Protein AF-A0A653D9E4-F1 (afdb_monomer_lite)

Structure (mmCIF, N/CA/C/O backbone):
data_AF-A0A653D9E4-F1
#
_entry.id   AF-A0A653D9E4-F1
#
loop_
_atom_site.group_PDB
_atom_site.id
_atom_site.type_symbol
_atom_site.label_atom_id
_atom_site.label_alt_id
_atom_site.label_comp_id
_atom_site.label_asym_id
_atom_site.label_entity_id
_atom_site.label_seq_id
_atom_site.pdbx_PDB_ins_code
_atom_site.Cartn_x
_atom_site.Cartn_y
_atom_site.Cartn_z
_atom_site.occupancy
_atom_site.B_iso_or_equiv
_atom_site.auth_seq_id
_atom_site.auth_comp_id
_atom_site.auth_asym_id
_atom_site.auth_atom_id
_atom_site.pdbx_PDB_model_num
ATOM 1 N N . MET A 1 1 ? -27.318 -30.607 -12.970 1.00 50.09 1 MET A N 1
ATOM 2 C CA . MET A 1 1 ? -28.477 -30.488 -13.877 1.00 50.09 1 MET A CA 1
ATOM 3 C C . MET A 1 1 ? -28.219 -31.399 -15.061 1.00 50.09 1 MET A C 1
ATOM 5 O O . MET A 1 1 ? -27.178 -31.244 -15.683 1.00 50.09 1 MET A O 1
ATOM 9 N N . THR A 1 2 ? -29.080 -32.381 -15.314 1.00 56.12 2 THR A N 1
ATOM 10 C CA . THR A 1 2 ? -29.023 -33.227 -16.516 1.00 56.12 2 THR A CA 1
ATOM 11 C C . THR A 1 2 ? -29.958 -32.645 -17.580 1.00 56.12 2 THR A C 1
ATOM 13 O O . THR A 1 2 ? -31.036 -32.166 -17.222 1.00 56.12 2 THR A O 1
ATOM 16 N N . PRO A 1 3 ? -29.563 -32.617 -18.864 1.00 64.81 3 PRO A N 1
ATOM 17 C CA . PRO A 1 3 ? -30.420 -32.090 -19.918 1.00 64.81 3 PRO A CA 1
ATOM 18 C C . PRO A 1 3 ? -31.652 -32.980 -20.123 1.00 64.81 3 PRO A C 1
ATOM 20 O O . PRO A 1 3 ? -31.581 -34.195 -19.966 1.00 64.81 3 PRO A O 1
ATOM 23 N N . ALA A 1 4 ? -32.780 -32.364 -20.486 1.00 72.50 4 ALA A N 1
ATOM 24 C CA . ALA A 1 4 ? -34.045 -33.063 -20.742 1.00 72.50 4 ALA A CA 1
ATOM 25 C C . ALA A 1 4 ? -34.045 -33.875 -22.054 1.00 72.50 4 ALA A C 1
ATOM 27 O O . ALA A 1 4 ? -34.956 -34.662 -22.285 1.00 72.50 4 ALA A O 1
ATOM 28 N N . VAL A 1 5 ? -33.033 -33.679 -22.903 1.00 74.25 5 VAL A N 1
ATOM 29 C CA . VAL A 1 5 ? -32.850 -34.363 -24.188 1.00 74.25 5 VAL A CA 1
ATOM 30 C C . VAL A 1 5 ? -31.465 -35.001 -24.189 1.00 74.25 5 VAL A C 1
ATOM 32 O O . VAL A 1 5 ? -30.488 -34.347 -23.805 1.00 74.25 5 VAL A O 1
ATOM 35 N N . SER A 1 6 ? -31.380 -36.270 -24.596 1.00 80.06 6 SER A N 1
ATOM 36 C CA . SER A 1 6 ? -30.096 -36.951 -24.754 1.00 80.06 6 SER A CA 1
ATOM 37 C C . SER A 1 6 ? -29.291 -36.281 -25.866 1.00 80.06 6 SER A C 1
ATOM 39 O O . SER A 1 6 ? -29.808 -36.006 -26.945 1.00 80.06 6 SER A O 1
ATOM 41 N N . MET A 1 7 ? -28.004 -36.033 -25.622 1.00 78.12 7 MET A N 1
ATOM 42 C CA . MET A 1 7 ? -27.109 -35.436 -26.625 1.00 78.12 7 MET A CA 1
ATOM 43 C C . MET A 1 7 ? -26.874 -36.352 -27.834 1.00 78.12 7 MET A C 1
ATOM 45 O O . MET A 1 7 ? -26.402 -35.880 -28.867 1.00 78.12 7 MET A O 1
ATOM 49 N N . ASP A 1 8 ? -27.185 -37.643 -27.702 1.00 83.25 8 ASP A N 1
ATOM 50 C CA . ASP A 1 8 ? -27.070 -38.628 -28.779 1.00 83.25 8 ASP A CA 1
ATOM 51 C C . ASP A 1 8 ? -28.277 -38.620 -29.729 1.00 83.25 8 ASP A C 1
ATOM 53 O O . ASP A 1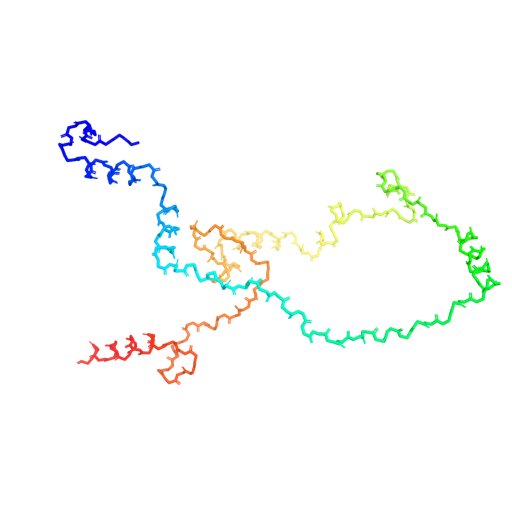 8 ? -28.141 -39.053 -30.870 1.00 83.25 8 ASP A O 1
ATOM 57 N N . ASP A 1 9 ? -29.413 -38.049 -29.312 1.00 86.44 9 ASP A N 1
ATOM 58 C CA . ASP A 1 9 ? -30.643 -37.993 -30.119 1.00 86.44 9 ASP A CA 1
ATOM 59 C C . ASP A 1 9 ? -30.658 -36.809 -31.104 1.00 86.44 9 ASP A C 1
ATOM 61 O O . ASP A 1 9 ? -31.627 -36.606 -31.836 1.00 86.44 9 ASP A O 1
ATOM 65 N N . ILE A 1 10 ? -29.600 -35.993 -31.122 1.00 85.38 10 ILE A N 1
ATOM 66 C CA . ILE A 1 10 ? -29.499 -34.795 -31.959 1.00 85.38 10 ILE A CA 1
ATOM 67 C C . ILE A 1 10 ? -28.869 -35.191 -33.304 1.00 85.38 10 ILE A C 1
ATOM 69 O O . ILE A 1 10 ? -27.668 -35.474 -33.339 1.00 85.38 10 ILE A O 1
ATOM 73 N N . PRO A 1 11 ? -29.633 -35.199 -34.416 1.00 88.69 11 PRO A N 1
ATOM 74 C CA . PRO A 1 11 ? -29.137 -35.669 -35.711 1.00 88.69 11 PRO A CA 1
ATOM 75 C C . PRO A 1 11 ? -28.130 -34.702 -36.345 1.00 88.69 11 PRO A C 1
ATOM 77 O O . PRO A 1 11 ? -27.291 -35.124 -37.137 1.00 88.69 11 PRO A O 1
ATOM 80 N N . ASP A 1 12 ? -28.207 -33.413 -36.001 1.00 92.62 12 ASP A N 1
ATOM 81 C CA . ASP A 1 12 ? -27.304 -32.389 -36.516 1.00 92.62 12 ASP A CA 1
ATOM 82 C C . ASP A 1 12 ? -26.032 -32.269 -35.646 1.00 92.62 12 ASP A C 1
ATOM 84 O O . ASP A 1 12 ? -26.113 -31.868 -34.473 1.00 92.62 12 ASP A O 1
ATOM 88 N N . PRO A 1 13 ? -24.841 -32.585 -36.193 1.00 90.38 13 PRO A N 1
ATOM 89 C CA . PRO A 1 13 ? -23.585 -32.499 -35.454 1.00 90.38 13 PRO A CA 1
ATOM 90 C C . PRO A 1 13 ? -23.222 -31.065 -35.045 1.00 90.38 13 PRO A C 1
ATOM 92 O O . PRO A 1 13 ? -22.550 -30.881 -34.023 1.00 90.38 13 PRO A O 1
ATOM 95 N N . GLU A 1 14 ? -23.656 -30.044 -35.791 1.00 90.88 14 GLU A N 1
ATOM 96 C CA . GLU A 1 14 ? -23.353 -28.647 -35.463 1.00 90.88 14 GLU A CA 1
ATOM 97 C C . GLU A 1 14 ? -24.156 -28.173 -34.252 1.00 90.88 14 GLU A C 1
ATOM 99 O O . GLU A 1 14 ? -23.579 -27.658 -33.287 1.00 90.88 14 GLU A O 1
ATOM 104 N N . MET A 1 15 ? -25.464 -28.443 -34.242 1.00 87.38 15 MET A N 1
ATOM 105 C CA . MET A 1 15 ? -26.331 -28.186 -33.093 1.00 87.38 15 MET A CA 1
ATOM 106 C C . MET A 1 15 ? -25.845 -28.916 -31.834 1.00 87.38 15 MET A C 1
ATOM 108 O O . MET A 1 15 ? -25.765 -28.319 -30.755 1.00 87.38 15 MET A O 1
ATOM 112 N N . ARG A 1 16 ? -25.444 -30.190 -31.967 1.00 87.50 16 ARG A N 1
ATOM 113 C CA . ARG A 1 16 ? -24.875 -30.974 -30.859 1.00 87.50 16 ARG A CA 1
ATOM 114 C C . ARG A 1 16 ? -23.635 -30.293 -30.281 1.00 87.50 16 ARG A C 1
ATOM 116 O O . ARG A 1 16 ? -23.516 -30.140 -29.065 1.00 87.50 16 ARG A O 1
ATOM 123 N N . LYS A 1 17 ? -22.719 -29.840 -31.138 1.00 88.81 17 LYS A N 1
ATOM 124 C CA . LYS A 1 17 ? -21.495 -29.144 -30.720 1.00 88.81 17 LYS A CA 1
ATOM 125 C C . LYS A 1 17 ? -21.796 -27.812 -30.030 1.00 88.81 17 LYS A C 1
ATOM 127 O O . LYS A 1 17 ? -21.138 -27.482 -29.044 1.00 88.81 17 LYS A O 1
ATOM 132 N N . LEU A 1 18 ? -22.783 -27.058 -30.512 1.00 87.25 18 LEU A N 1
ATOM 133 C CA . LEU A 1 18 ? -23.205 -25.793 -29.906 1.00 87.25 18 LEU A CA 1
ATOM 134 C C . LEU A 1 18 ? -23.756 -26.012 -28.493 1.00 87.25 18 LEU A C 1
ATOM 136 O O . LEU A 1 18 ? -23.355 -25.312 -27.563 1.00 87.25 18 LEU A O 1
ATOM 140 N N . LEU A 1 19 ? -24.609 -27.020 -28.314 1.00 84.94 19 LEU A N 1
ATOM 141 C CA . LEU A 1 19 ? -25.190 -27.357 -27.016 1.00 84.94 19 LEU A CA 1
ATOM 142 C C . LEU A 1 19 ? -24.142 -27.866 -26.026 1.00 84.94 19 LEU A C 1
ATOM 144 O O . LEU A 1 19 ? -24.121 -27.410 -24.885 1.00 84.94 19 LEU A O 1
ATOM 148 N N . ILE A 1 20 ? -23.225 -28.733 -26.467 1.00 86.44 20 ILE A N 1
ATOM 149 C CA . ILE A 1 20 ? -22.086 -29.177 -25.649 1.00 86.44 20 ILE A CA 1
ATOM 150 C C . ILE A 1 20 ? -21.250 -27.967 -25.223 1.00 86.44 20 ILE A C 1
ATOM 152 O O . ILE A 1 20 ? -20.948 -27.811 -24.041 1.00 86.44 20 ILE A O 1
ATOM 156 N N . ASN A 1 21 ? -20.924 -27.072 -26.157 1.00 85.69 21 ASN A N 1
ATOM 157 C CA . ASN A 1 21 ? -20.178 -25.865 -25.830 1.00 85.69 21 ASN A CA 1
ATOM 158 C C . ASN A 1 21 ? -20.923 -25.023 -24.795 1.00 85.69 21 ASN A C 1
ATOM 160 O O . ASN A 1 21 ? -20.316 -24.663 -23.800 1.00 85.69 21 ASN A O 1
ATOM 164 N N . ARG A 1 22 ? -22.225 -24.772 -24.964 1.00 83.31 22 ARG A N 1
ATOM 165 C CA . ARG A 1 22 ? -23.010 -23.968 -24.018 1.00 83.31 22 ARG A CA 1
ATOM 166 C C . ARG A 1 22 ? -23.149 -24.621 -22.640 1.00 83.31 22 ARG A C 1
ATOM 168 O O . ARG A 1 22 ? -23.148 -23.907 -21.646 1.00 83.31 22 ARG A O 1
ATOM 175 N N . MET A 1 23 ? -23.276 -25.947 -22.566 1.00 83.38 23 MET A N 1
ATOM 176 C CA . MET A 1 23 ? -23.433 -26.661 -21.291 1.00 83.38 23 MET A CA 1
ATOM 177 C C . MET A 1 23 ? -22.134 -26.757 -20.496 1.00 83.38 23 MET A C 1
ATOM 179 O O . MET A 1 23 ? -22.166 -26.709 -19.268 1.00 83.38 23 MET A O 1
ATOM 183 N N . TYR A 1 24 ? -21.000 -26.903 -21.183 1.00 84.81 24 TYR A N 1
ATOM 184 C CA . TYR A 1 24 ? -19.701 -27.109 -20.544 1.00 84.81 24 TYR A CA 1
ATOM 185 C C . TYR A 1 24 ? -18.817 -25.852 -20.514 1.00 84.81 24 TYR A C 1
ATOM 187 O O . TYR A 1 24 ? -17.717 -25.898 -19.959 1.00 84.81 24 TYR A O 1
ATOM 195 N N . THR A 1 25 ? -19.263 -24.716 -21.062 1.00 83.19 25 THR A N 1
ATOM 196 C CA . THR A 1 25 ? -18.607 -23.420 -20.849 1.00 83.19 25 THR A CA 1
ATOM 197 C C . THR A 1 25 ? -19.266 -22.649 -19.714 1.00 83.19 25 THR A C 1
ATOM 199 O O . THR A 1 25 ? -20.479 -22.475 -19.657 1.00 83.19 25 THR A O 1
ATOM 202 N N . THR A 1 26 ? -18.444 -22.143 -18.797 1.00 83.25 26 THR A N 1
ATOM 203 C CA . THR A 1 26 ? -18.910 -21.231 -17.753 1.00 83.25 26 THR A CA 1
ATOM 204 C C . THR A 1 26 ? -19.325 -19.893 -18.359 1.00 83.25 26 THR A C 1
ATOM 206 O O . THR A 1 26 ? -18.756 -19.453 -19.362 1.00 83.25 26 THR A O 1
ATOM 209 N N . GLU A 1 27 ? -20.274 -19.205 -17.719 1.00 81.56 27 GLU A N 1
ATOM 210 C CA . GLU A 1 27 ? -20.716 -17.874 -18.166 1.00 81.56 27 GLU A CA 1
ATOM 211 C C . GLU A 1 27 ? -19.557 -16.870 -18.230 1.00 81.56 27 GLU A C 1
ATOM 213 O O . GLU A 1 27 ? -19.479 -16.074 -19.160 1.00 81.56 27 GLU A O 1
ATOM 218 N N . TRP A 1 28 ? -18.582 -16.990 -17.323 1.00 76.81 28 TRP A N 1
ATOM 219 C CA . TRP A 1 28 ? -17.346 -16.206 -17.366 1.00 76.81 28 TRP A CA 1
ATOM 220 C C . TRP A 1 28 ? -16.573 -16.388 -18.679 1.00 76.81 28 TRP A C 1
ATOM 222 O O . TRP A 1 28 ? -16.170 -15.418 -19.312 1.00 76.81 28 TRP A O 1
ATOM 232 N N . ARG A 1 29 ? -16.394 -17.638 -19.123 1.00 78.75 29 ARG A N 1
ATOM 233 C CA . ARG A 1 29 ? -15.666 -17.949 -20.359 1.00 78.75 29 ARG A CA 1
ATOM 234 C C . ARG A 1 29 ? -16.441 -17.523 -21.607 1.00 78.75 29 ARG A C 1
ATOM 236 O O . ARG A 1 29 ? -15.827 -17.242 -22.633 1.00 78.75 29 ARG A O 1
ATOM 243 N N . ASN A 1 30 ? -17.771 -17.490 -21.543 1.00 82.00 30 ASN A N 1
ATOM 244 C CA . ASN A 1 30 ? -18.599 -16.959 -22.627 1.00 82.00 30 ASN A CA 1
ATOM 245 C C . ASN A 1 30 ? -18.430 -15.439 -22.737 1.00 82.00 30 ASN A C 1
ATOM 247 O O . ASN A 1 30 ? -18.124 -14.956 -23.822 1.00 82.00 30 ASN A O 1
ATOM 251 N N . ALA A 1 31 ? -18.488 -14.722 -21.612 1.00 82.50 31 ALA A N 1
ATOM 252 C CA . ALA A 1 31 ? -18.238 -13.282 -21.568 1.00 82.50 31 ALA A CA 1
ATOM 253 C C . ALA A 1 31 ? -16.821 -12.919 -22.051 1.00 82.50 31 ALA A C 1
ATOM 255 O O . ALA A 1 31 ? -16.643 -11.966 -22.804 1.00 82.50 31 ALA A O 1
ATOM 256 N N . GLU A 1 32 ? -15.807 -13.710 -21.685 1.00 83.25 32 GLU A N 1
ATOM 257 C CA . GLU A 1 32 ? -14.433 -13.542 -22.174 1.00 83.25 32 GLU A CA 1
ATOM 258 C C . GLU A 1 32 ? -14.336 -13.713 -23.700 1.00 83.25 32 GLU A C 1
ATOM 260 O O . GLU A 1 32 ? -13.699 -12.911 -24.388 1.00 83.25 32 GLU A O 1
ATOM 265 N N . LYS A 1 33 ? -14.992 -14.738 -24.259 1.00 81.69 33 LYS A N 1
ATOM 266 C CA . LYS A 1 33 ? -15.042 -14.957 -25.712 1.00 81.69 33 LYS A CA 1
ATOM 267 C C . LYS A 1 33 ? -15.778 -13.830 -26.432 1.00 81.69 33 LYS A C 1
ATOM 269 O O . LYS A 1 33 ? -15.304 -13.379 -27.465 1.00 81.69 33 LYS A O 1
ATOM 274 N N . GLU A 1 34 ? -16.894 -13.350 -25.892 1.00 82.12 34 GLU A N 1
ATOM 275 C CA . GLU A 1 34 ? -17.640 -12.209 -26.443 1.00 82.12 34 GLU A CA 1
ATOM 276 C C . GLU A 1 34 ? -16.816 -10.921 -26.425 1.00 82.12 34 GLU A C 1
ATOM 278 O O . GLU A 1 34 ? -16.759 -10.212 -27.429 1.00 82.12 34 GLU A O 1
ATOM 283 N N . ALA A 1 35 ? -16.094 -10.663 -25.333 1.00 80.50 35 ALA A N 1
ATOM 284 C CA . ALA A 1 35 ? -15.195 -9.518 -25.225 1.00 80.50 35 ALA A CA 1
ATOM 285 C C . ALA A 1 35 ? -14.019 -9.588 -26.217 1.00 80.50 35 ALA A C 1
ATOM 287 O O . ALA A 1 35 ? -13.522 -8.556 -26.665 1.00 80.50 35 ALA A O 1
ATOM 288 N N . THR A 1 36 ? -13.575 -10.795 -26.580 1.00 78.50 36 THR A N 1
ATOM 289 C CA . THR A 1 36 ? -12.407 -11.014 -27.453 1.00 78.50 36 THR A CA 1
ATOM 290 C C . THR A 1 36 ? -12.757 -11.283 -28.920 1.00 78.50 36 THR A C 1
ATOM 292 O O . THR A 1 36 ? -11.882 -11.152 -29.775 1.00 78.50 36 THR A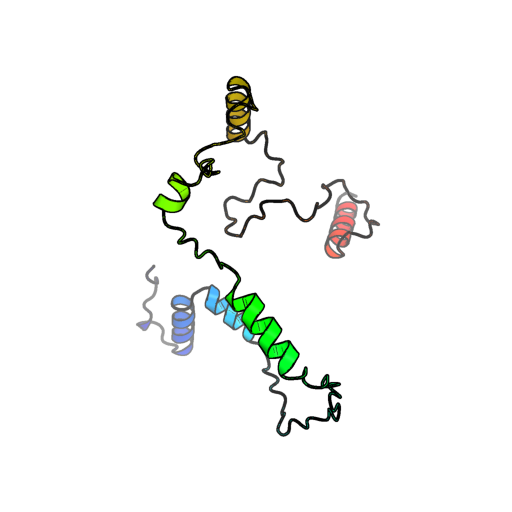 O 1
ATOM 295 N N . LEU A 1 37 ? -14.021 -11.578 -29.244 1.00 77.44 37 LEU A N 1
ATOM 296 C CA . LEU A 1 37 ? -14.506 -11.941 -30.586 1.00 77.44 37 LEU A CA 1
ATOM 297 C C . LEU A 1 37 ? -14.214 -10.880 -31.665 1.00 77.44 37 LEU A C 1
ATOM 299 O O . LEU A 1 37 ? -14.048 -11.229 -32.831 1.00 77.44 37 LEU A O 1
ATOM 303 N N . ASN A 1 38 ? -14.078 -9.608 -31.279 1.00 72.75 38 ASN A N 1
ATOM 304 C CA . ASN A 1 38 ? -13.764 -8.495 -32.186 1.00 72.75 38 ASN A CA 1
ATOM 305 C C . ASN A 1 38 ? -12.342 -7.934 -32.021 1.00 72.75 38 ASN A C 1
ATOM 307 O O . ASN A 1 38 ? -11.985 -6.946 -32.669 1.00 72.75 38 ASN A O 1
ATOM 311 N N . PHE A 1 39 ? -11.511 -8.538 -31.168 1.00 73.06 39 PHE A N 1
ATOM 312 C CA . PHE A 1 39 ? -10.151 -8.064 -30.957 1.00 73.06 39 PHE A CA 1
ATOM 313 C C . PHE A 1 39 ? -9.241 -8.568 -32.081 1.00 73.06 39 PHE A C 1
ATOM 315 O O . PHE A 1 39 ? -8.684 -9.666 -32.030 1.00 73.06 39 PHE A O 1
ATOM 322 N N . LYS A 1 40 ? -9.059 -7.752 -33.124 1.00 75.19 40 LYS A N 1
ATOM 323 C CA . LYS A 1 40 ? -7.966 -7.966 -34.078 1.00 75.19 40 LYS A CA 1
ATOM 324 C C . LYS A 1 40 ? -6.659 -7.717 -33.337 1.00 75.19 40 LYS A C 1
ATOM 326 O O . LYS A 1 40 ? -6.354 -6.579 -32.991 1.00 75.19 40 LYS A O 1
ATOM 331 N N . LYS A 1 41 ? -5.887 -8.777 -33.091 1.00 66.38 41 LYS A N 1
ATOM 332 C CA . LYS A 1 41 ? -4.531 -8.665 -32.550 1.00 66.38 41 LYS A CA 1
ATOM 333 C C . LYS A 1 41 ? -3.674 -7.914 -33.573 1.00 66.38 41 LYS A C 1
ATOM 335 O O . LYS A 1 41 ? -3.148 -8.517 -34.502 1.00 66.38 41 LYS A O 1
ATOM 340 N N . ILE A 1 42 ? -3.569 -6.596 -33.422 1.00 71.06 42 ILE A N 1
ATOM 341 C CA . ILE A 1 42 ? -2.601 -5.784 -34.156 1.00 71.06 42 ILE A CA 1
ATOM 342 C C . ILE A 1 42 ? -1.252 -6.118 -33.528 1.00 71.06 42 ILE A C 1
ATOM 344 O O . ILE A 1 42 ? -0.895 -5.591 -32.479 1.00 71.06 42 ILE A O 1
ATOM 348 N N . ILE A 1 43 ? -0.553 -7.088 -34.112 1.00 68.38 43 ILE A N 1
ATOM 349 C CA . ILE A 1 43 ? 0.854 -7.320 -33.807 1.00 68.38 43 ILE A CA 1
ATOM 350 C C . ILE A 1 43 ? 1.600 -6.296 -34.658 1.00 68.38 43 ILE A C 1
ATOM 352 O O . ILE A 1 43 ? 1.574 -6.435 -35.881 1.00 68.38 43 ILE A O 1
ATOM 356 N N . PRO A 1 44 ? 2.190 -5.243 -34.074 1.00 65.06 44 PRO A N 1
ATOM 357 C CA . PRO A 1 44 ? 3.010 -4.341 -34.862 1.00 65.06 44 PRO A CA 1
ATOM 358 C C . PRO A 1 44 ? 4.184 -5.147 -35.436 1.00 65.06 44 PRO A C 1
ATOM 360 O O . PRO A 1 44 ? 4.856 -5.873 -34.699 1.00 65.06 44 PRO A O 1
ATOM 363 N N . GLU A 1 45 ? 4.407 -5.056 -36.748 1.00 67.12 45 GLU A N 1
ATOM 364 C CA . GLU A 1 45 ? 5.574 -5.631 -37.428 1.00 67.12 45 GLU A CA 1
ATOM 365 C C . GLU A 1 45 ? 6.825 -4.837 -37.035 1.00 67.12 45 GLU A C 1
ATOM 367 O O . GLU A 1 45 ? 7.356 -4.031 -37.790 1.00 67.12 45 GLU A O 1
ATOM 372 N N . ILE A 1 46 ? 7.285 -5.028 -35.800 1.00 64.12 46 ILE A N 1
ATOM 373 C CA . ILE A 1 46 ? 8.546 -4.466 -35.325 1.00 64.12 46 ILE A CA 1
ATOM 374 C C . ILE A 1 46 ? 9.632 -5.483 -35.675 1.00 64.12 46 ILE A C 1
ATOM 376 O O . ILE A 1 46 ? 10.089 -6.246 -34.828 1.00 64.12 46 ILE A O 1
ATOM 380 N N . SER A 1 47 ? 10.005 -5.556 -36.954 1.00 69.25 47 SER A N 1
ATOM 381 C CA . SER A 1 47 ? 11.126 -6.395 -37.403 1.00 69.25 47 SER A CA 1
ATOM 382 C C . SER A 1 47 ? 12.482 -5.834 -36.967 1.00 69.25 47 SER A C 1
ATOM 384 O O . SER A 1 47 ? 13.460 -6.571 -36.889 1.00 69.25 47 SER A O 1
ATOM 386 N N . THR A 1 48 ? 12.543 -4.539 -36.659 1.00 67.31 48 THR A N 1
ATOM 387 C CA . THR A 1 48 ? 13.768 -3.829 -36.287 1.00 67.31 48 THR A CA 1
ATOM 388 C C . THR A 1 48 ? 13.439 -2.753 -35.260 1.00 67.31 48 THR A C 1
ATOM 390 O O . THR A 1 48 ? 12.808 -1.746 -35.573 1.00 67.31 48 THR A O 1
ATOM 393 N N . ILE A 1 49 ? 13.853 -2.974 -34.012 1.00 65.19 49 ILE A N 1
ATOM 394 C CA . ILE A 1 49 ? 13.891 -1.923 -32.993 1.00 65.19 49 ILE A CA 1
ATOM 395 C C . ILE A 1 49 ? 15.163 -1.126 -33.277 1.00 65.19 49 ILE A C 1
ATOM 397 O O . ILE A 1 49 ? 16.253 -1.525 -32.872 1.00 65.19 49 ILE A O 1
ATOM 401 N N . GLU A 1 50 ? 15.047 -0.040 -34.034 1.00 67.31 50 GLU A N 1
ATOM 402 C CA . GLU A 1 50 ? 16.140 0.920 -34.155 1.00 67.31 50 GLU A CA 1
ATOM 403 C C . GLU A 1 50 ? 16.139 1.789 -32.899 1.00 67.31 50 GLU A C 1
ATOM 405 O O . GLU A 1 50 ? 15.280 2.648 -32.708 1.00 67.31 50 GLU A O 1
ATOM 410 N N . THR A 1 51 ? 17.078 1.526 -31.994 1.00 62.94 51 THR A N 1
ATOM 411 C CA . THR A 1 51 ? 17.296 2.359 -30.812 1.00 62.94 51 THR A CA 1
ATOM 412 C C . THR A 1 51 ? 17.899 3.687 -31.273 1.00 62.94 51 THR A C 1
ATOM 414 O O . THR A 1 51 ? 19.113 3.823 -31.395 1.00 62.94 51 THR A O 1
ATOM 417 N N . THR A 1 52 ? 17.051 4.669 -31.579 1.00 62.69 52 THR A N 1
ATOM 418 C CA . THR A 1 52 ? 17.452 6.010 -32.044 1.00 62.69 52 THR A CA 1
ATOM 419 C C . THR A 1 52 ? 17.957 6.924 -30.927 1.00 62.69 52 THR A C 1
ATOM 421 O O . THR A 1 52 ? 18.256 8.090 -31.179 1.00 62.69 52 THR A O 1
ATOM 424 N N . ASP A 1 53 ? 18.045 6.438 -29.688 1.00 60.03 53 ASP A N 1
ATOM 425 C CA . ASP A 1 53 ? 18.531 7.247 -28.575 1.00 60.03 53 ASP A CA 1
ATOM 426 C C . ASP A 1 53 ? 20.062 7.314 -28.580 1.00 60.03 53 ASP A C 1
ATOM 428 O O . ASP A 1 53 ? 20.765 6.489 -28.001 1.00 60.03 53 ASP A O 1
ATOM 432 N N . THR A 1 54 ? 20.594 8.369 -29.195 1.00 64.75 54 THR A N 1
ATOM 433 C CA . THR A 1 54 ? 21.991 8.805 -29.036 1.00 64.75 54 THR A CA 1
ATOM 434 C C . THR A 1 54 ? 22.206 9.586 -27.736 1.00 64.75 54 THR A C 1
ATOM 436 O O . THR A 1 54 ? 23.148 10.379 -27.632 1.00 64.75 54 THR A O 1
ATOM 439 N N . VAL A 1 55 ? 21.325 9.429 -26.741 1.00 65.31 55 VAL A N 1
ATOM 440 C CA . VAL A 1 55 ? 21.492 10.058 -25.430 1.00 65.31 55 VAL A CA 1
ATOM 441 C C . VAL A 1 55 ? 22.587 9.298 -24.691 1.00 65.31 55 VAL A C 1
ATOM 443 O O . VAL A 1 55 ? 22.351 8.386 -23.904 1.00 65.31 55 VAL A O 1
ATOM 446 N N . THR A 1 56 ? 23.831 9.681 -24.966 1.00 65.62 56 THR A N 1
ATOM 447 C CA . THR A 1 56 ? 24.947 9.358 -24.082 1.00 65.62 56 THR A CA 1
ATOM 448 C C . THR A 1 56 ? 24.664 10.042 -22.751 1.00 65.62 56 THR A C 1
ATOM 450 O O . THR A 1 56 ? 24.794 11.259 -22.619 1.00 65.62 56 THR A O 1
ATOM 453 N N . LEU A 1 57 ? 24.208 9.268 -21.764 1.00 67.50 57 LEU A N 1
ATOM 454 C CA . LEU A 1 57 ? 24.144 9.725 -20.383 1.00 67.50 57 LEU A CA 1
ATOM 455 C C . LEU A 1 57 ? 25.566 10.126 -19.985 1.00 67.50 57 LEU A C 1
ATOM 457 O O . LEU A 1 57 ? 26.403 9.278 -19.675 1.00 67.50 57 LEU A O 1
ATOM 461 N N . LYS A 1 58 ? 25.854 11.428 -20.036 1.00 65.56 58 LYS A N 1
ATOM 462 C CA . LYS A 1 58 ? 27.038 12.003 -19.409 1.00 65.56 58 LYS A CA 1
ATOM 463 C C . LYS A 1 58 ? 26.808 11.924 -17.912 1.00 65.56 58 LYS A C 1
ATOM 465 O O . LYS A 1 58 ? 26.251 12.828 -17.301 1.00 65.56 58 LYS A O 1
ATOM 470 N N . VAL A 1 59 ? 27.157 10.778 -17.346 1.00 71.56 59 VAL A N 1
ATOM 471 C CA . VAL A 1 59 ? 27.271 10.643 -15.904 1.00 71.56 59 VAL A CA 1
ATOM 472 C C . VAL A 1 59 ? 28.577 11.333 -15.547 1.00 71.56 59 VAL A C 1
ATOM 474 O O . VAL A 1 59 ? 29.648 10.815 -15.864 1.00 71.56 59 VAL A O 1
ATOM 477 N N . ASP A 1 60 ? 28.486 12.507 -14.928 1.00 75.81 60 ASP A N 1
ATOM 478 C CA . ASP A 1 60 ? 29.631 13.122 -14.266 1.00 75.81 60 ASP A CA 1
ATOM 479 C C . ASP A 1 60 ? 30.033 12.193 -13.119 1.00 75.81 60 ASP A C 1
ATOM 481 O O . ASP A 1 60 ? 29.482 12.223 -12.018 1.00 75.81 60 ASP A O 1
ATOM 485 N N . GLN A 1 61 ? 30.948 11.273 -13.417 1.00 75.75 61 GLN A N 1
ATOM 486 C CA . GLN A 1 61 ? 31.515 10.398 -12.412 1.00 75.75 61 GLN A CA 1
ATOM 487 C C . GLN A 1 61 ? 32.376 11.268 -11.506 1.00 75.75 61 GLN A C 1
ATOM 489 O O . GLN A 1 61 ? 33.407 11.796 -11.924 1.00 75.75 61 GLN A O 1
ATOM 494 N N . TYR A 1 62 ? 31.932 11.439 -10.262 1.00 79.00 62 TYR A N 1
ATOM 495 C CA . TYR A 1 62 ? 32.759 12.060 -9.241 1.00 79.00 62 TYR A CA 1
ATOM 496 C C . TYR A 1 62 ? 34.098 11.326 -9.162 1.00 79.00 62 TYR A C 1
ATOM 498 O O . TYR A 1 62 ? 34.152 10.094 -9.240 1.00 79.00 62 TYR A O 1
ATOM 506 N N . LEU A 1 63 ? 35.180 12.092 -9.004 1.00 83.12 63 LEU A N 1
ATOM 507 C CA . LEU A 1 63 ? 36.498 11.512 -8.788 1.00 83.12 63 LEU A CA 1
ATOM 508 C C . LEU A 1 63 ? 36.444 10.576 -7.573 1.00 83.12 63 LEU A C 1
ATOM 510 O O . LEU A 1 63 ? 35.823 10.925 -6.562 1.00 83.12 63 LEU A O 1
ATOM 514 N N . PRO A 1 64 ? 37.085 9.399 -7.654 1.00 81.94 64 PRO A N 1
ATOM 515 C CA . PRO A 1 64 ? 37.121 8.479 -6.536 1.00 81.94 64 PRO A CA 1
ATOM 516 C C . PRO A 1 64 ? 37.749 9.178 -5.332 1.00 81.94 64 PRO A C 1
ATOM 518 O O . PRO A 1 64 ? 38.788 9.835 -5.434 1.00 81.94 64 PRO A O 1
ATOM 521 N N . ILE A 1 65 ? 37.087 9.043 -4.187 1.00 86.62 65 ILE A N 1
ATOM 522 C CA . ILE A 1 65 ? 37.565 9.591 -2.923 1.00 86.62 65 ILE A CA 1
ATOM 523 C C . ILE A 1 65 ? 38.964 9.005 -2.643 1.00 86.62 65 ILE A C 1
ATOM 525 O O . ILE A 1 65 ? 39.140 7.791 -2.794 1.00 86.62 65 ILE A O 1
ATOM 529 N N . PRO A 1 66 ? 39.956 9.821 -2.229 1.00 92.50 66 PRO A N 1
ATOM 530 C CA . PRO A 1 66 ? 41.281 9.317 -1.888 1.00 92.50 66 PRO A CA 1
ATOM 531 C C . PRO A 1 66 ? 41.211 8.210 -0.831 1.00 92.50 66 PRO A C 1
ATOM 533 O O . PRO A 1 66 ? 40.427 8.296 0.116 1.00 92.50 66 PRO A O 1
ATOM 536 N N . GLU A 1 67 ? 42.070 7.200 -0.967 1.00 89.81 67 GLU A N 1
ATOM 537 C CA . GLU A 1 67 ? 42.054 5.982 -0.143 1.00 89.81 67 GLU A CA 1
ATOM 538 C C . GLU A 1 67 ? 42.055 6.279 1.365 1.00 89.81 67 GLU A C 1
ATOM 540 O O . GLU A 1 67 ? 41.266 5.708 2.112 1.00 89.81 67 GLU A O 1
ATOM 545 N N . GLN A 1 68 ? 42.803 7.303 1.788 1.00 92.44 68 GLN A N 1
ATOM 546 C CA . GLN A 1 68 ? 42.880 7.753 3.182 1.00 92.44 68 GLN A CA 1
ATOM 547 C C . GLN A 1 68 ? 41.516 8.098 3.803 1.00 92.44 68 GLN A C 1
ATOM 549 O O . GLN A 1 68 ? 41.295 7.861 4.989 1.00 92.44 68 GLN A O 1
ATOM 554 N N . TYR A 1 69 ? 40.597 8.683 3.032 1.00 90.88 69 TYR A N 1
ATOM 555 C CA . TYR A 1 69 ? 39.259 9.018 3.525 1.00 90.88 69 TYR A CA 1
ATOM 556 C C . TYR A 1 69 ? 38.337 7.802 3.525 1.00 90.88 69 TYR A C 1
ATOM 558 O O . TYR A 1 69 ? 37.487 7.690 4.407 1.00 90.88 69 TYR A O 1
ATOM 566 N N . ARG A 1 70 ? 38.527 6.875 2.578 1.00 88.12 70 ARG A N 1
ATOM 567 C CA . ARG A 1 70 ? 37.789 5.611 2.543 1.00 88.12 70 ARG A CA 1
ATOM 568 C C . ARG A 1 70 ? 38.135 4.751 3.756 1.00 88.12 70 ARG A C 1
ATOM 570 O O . ARG A 1 70 ? 37.230 4.239 4.405 1.00 88.12 70 ARG A O 1
ATOM 577 N N . ASP A 1 71 ? 39.416 4.672 4.100 1.00 91.94 71 ASP A N 1
ATOM 578 C CA . ASP A 1 71 ? 39.897 3.902 5.249 1.00 91.94 71 ASP A CA 1
ATOM 579 C C . ASP A 1 71 ? 39.429 4.511 6.572 1.00 91.94 71 ASP A C 1
ATOM 581 O O . ASP A 1 71 ? 38.972 3.794 7.457 1.00 91.94 71 ASP A O 1
ATOM 585 N N . ARG A 1 72 ? 39.449 5.846 6.695 1.00 93.00 72 ARG A N 1
ATOM 586 C CA . ARG A 1 72 ? 38.887 6.542 7.866 1.00 93.00 72 ARG A CA 1
ATOM 587 C C . ARG A 1 72 ? 37.386 6.324 8.009 1.00 93.00 72 ARG A C 1
ATOM 589 O O . ARG A 1 72 ? 36.921 6.089 9.117 1.00 93.00 72 ARG A O 1
ATOM 596 N N . GLY A 1 73 ? 36.641 6.404 6.906 1.00 92.12 73 GLY A N 1
ATOM 597 C CA . GLY A 1 73 ? 35.201 6.158 6.906 1.00 92.12 73 GLY A CA 1
ATOM 598 C C . GLY A 1 73 ? 34.876 4.721 7.299 1.00 92.12 73 GLY A C 1
ATOM 599 O O . GLY A 1 73 ? 33.992 4.504 8.117 1.00 92.12 73 GLY A O 1
ATOM 600 N N . LYS A 1 74 ? 35.642 3.757 6.777 1.00 90.31 74 LYS A N 1
ATOM 601 C CA . LYS A 1 74 ? 35.507 2.348 7.136 1.00 90.31 74 LYS A CA 1
ATOM 602 C C . LYS A 1 74 ? 35.820 2.102 8.612 1.00 90.31 74 LYS A C 1
ATOM 604 O O . LYS A 1 74 ? 3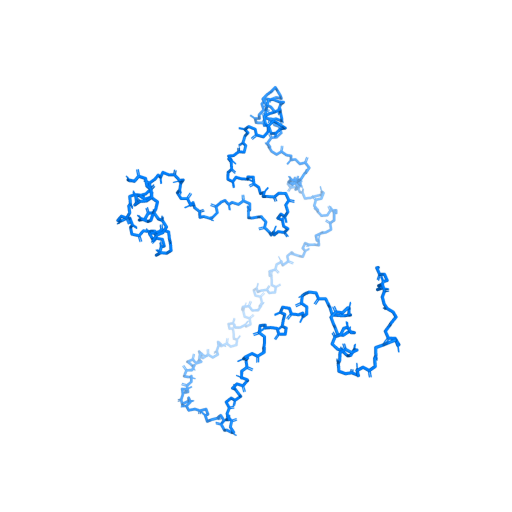5.004 1.500 9.288 1.00 90.31 74 LYS A O 1
ATOM 609 N N . ASN A 1 75 ? 36.944 2.605 9.121 1.00 93.38 75 ASN A N 1
ATOM 610 C CA . ASN A 1 75 ? 37.307 2.434 10.531 1.00 93.38 75 ASN A CA 1
ATOM 611 C C . ASN A 1 75 ? 36.254 3.046 11.463 1.00 93.38 75 ASN A C 1
ATOM 613 O O . ASN A 1 75 ? 35.874 2.427 12.448 1.00 93.38 75 ASN A O 1
ATOM 617 N N . TRP A 1 76 ? 35.745 4.233 11.125 1.00 91.12 76 TRP A N 1
ATOM 618 C CA . TRP A 1 76 ? 34.666 4.864 11.882 1.00 91.12 76 TRP A CA 1
ATOM 619 C C . TRP A 1 76 ? 33.365 4.051 11.843 1.00 91.12 76 TRP A C 1
ATOM 621 O O . TRP A 1 76 ? 32.669 3.979 12.851 1.00 91.12 76 TRP A O 1
ATOM 631 N N . ASP A 1 77 ? 33.034 3.441 10.702 1.00 87.19 77 ASP A N 1
ATOM 632 C CA . ASP A 1 77 ? 31.850 2.588 10.543 1.00 87.19 77 ASP A CA 1
ATOM 633 C C . ASP A 1 77 ? 31.990 1.248 11.289 1.00 87.19 77 ASP A C 1
ATOM 635 O O . ASP A 1 77 ? 31.039 0.790 11.920 1.00 87.19 77 ASP A O 1
ATOM 639 N N . ASP A 1 78 ? 33.189 0.657 11.279 1.00 85.44 78 ASP A N 1
ATOM 640 C CA . ASP A 1 78 ? 33.533 -0.570 12.009 1.00 85.44 78 ASP A CA 1
ATOM 641 C C . ASP A 1 78 ? 33.514 -0.350 13.538 1.00 85.44 78 ASP A C 1
ATOM 643 O O . ASP A 1 78 ? 33.181 -1.260 14.298 1.00 85.44 78 ASP A O 1
ATOM 647 N N . GLU A 1 79 ? 33.824 0.865 14.004 1.00 88.00 79 GLU A N 1
ATOM 648 C CA . GLU A 1 79 ? 33.708 1.268 15.414 1.00 88.00 79 GLU A CA 1
ATOM 649 C C . GLU A 1 79 ? 32.250 1.456 15.871 1.00 88.00 79 GLU A C 1
ATOM 651 O O . GLU A 1 79 ? 31.975 1.491 17.077 1.00 88.00 79 GLU A O 1
ATOM 656 N N . GLN A 1 80 ? 31.290 1.564 14.946 1.00 81.62 80 GLN A N 1
ATOM 657 C CA . GLN A 1 80 ? 29.888 1.682 15.321 1.00 81.62 80 GLN A CA 1
ATOM 658 C C . GLN A 1 80 ? 29.362 0.356 15.859 1.00 81.62 80 GLN A C 1
ATOM 660 O O . GLN A 1 80 ? 29.267 -0.650 15.155 1.00 81.62 80 GLN A O 1
ATOM 665 N N . ILE A 1 81 ? 28.901 0.378 17.108 1.00 79.44 81 ILE A N 1
ATOM 666 C CA . ILE A 1 81 ? 28.150 -0.734 17.684 1.00 79.44 81 ILE A CA 1
ATOM 667 C C . ILE A 1 81 ? 26.784 -0.787 16.993 1.00 79.44 81 ILE A C 1
ATOM 669 O O . ILE A 1 81 ? 25.816 -0.144 17.404 1.00 79.44 81 ILE A O 1
ATOM 673 N N . ARG A 1 82 ? 26.701 -1.562 15.911 1.00 74.25 82 ARG A N 1
ATOM 674 C CA . ARG A 1 82 ? 25.436 -1.896 15.260 1.00 74.25 82 ARG A CA 1
ATOM 675 C C . ARG A 1 82 ? 24.729 -2.931 16.123 1.00 74.25 82 ARG A C 1
ATOM 677 O O . ARG A 1 82 ? 25.057 -4.113 16.101 1.00 74.25 82 ARG A O 1
ATOM 684 N N . GLY A 1 83 ? 23.773 -2.472 16.923 1.00 65.81 83 GLY A N 1
ATOM 685 C CA . GLY A 1 83 ? 22.921 -3.363 17.698 1.00 65.81 83 GLY A CA 1
ATOM 686 C C . GLY A 1 83 ? 22.099 -4.252 16.765 1.00 65.81 83 GLY A C 1
ATOM 687 O O . GLY A 1 83 ? 21.243 -3.760 16.034 1.00 65.81 83 GLY A O 1
ATOM 688 N N . TYR A 1 84 ? 22.341 -5.561 16.800 1.00 59.53 84 TYR A N 1
ATOM 689 C CA . TYR A 1 84 ? 21.422 -6.547 16.244 1.00 59.53 84 TYR A CA 1
ATOM 690 C C . TYR A 1 84 ? 20.371 -6.855 17.313 1.00 59.53 84 TYR A C 1
ATOM 692 O O . TYR A 1 84 ? 20.653 -7.535 18.298 1.00 59.53 84 TYR A O 1
ATOM 700 N N . ALA A 1 85 ? 19.172 -6.299 17.157 1.00 60.72 85 ALA A N 1
ATOM 701 C CA . ALA A 1 85 ? 18.034 -6.672 17.983 1.00 60.72 85 ALA A CA 1
ATOM 702 C C . ALA A 1 85 ? 17.326 -7.847 17.309 1.00 60.72 85 ALA A C 1
ATOM 704 O O . ALA A 1 85 ? 16.629 -7.652 16.316 1.00 60.72 85 ALA A O 1
ATOM 705 N N . ASP A 1 86 ? 17.518 -9.057 17.831 1.00 67.19 86 ASP A N 1
ATOM 706 C CA . ASP A 1 86 ? 16.724 -10.210 17.413 1.00 67.19 86 ASP A CA 1
ATOM 707 C C . ASP A 1 86 ? 15.275 -9.990 17.888 1.00 67.19 86 ASP A C 1
ATOM 709 O O . ASP A 1 86 ? 15.053 -9.915 19.102 1.00 67.19 86 ASP A O 1
ATOM 713 N N . PRO A 1 87 ? 14.279 -9.829 16.992 1.00 69.94 87 PRO A N 1
ATOM 714 C CA . PRO A 1 87 ? 12.909 -9.479 17.366 1.00 69.94 87 PRO A CA 1
ATOM 715 C C . PRO A 1 87 ? 12.142 -10.690 17.923 1.00 69.94 87 PRO A C 1
ATOM 717 O O . PRO A 1 87 ? 10.980 -10.920 17.584 1.00 69.94 87 PRO A O 1
ATOM 720 N N . THR A 1 88 ? 12.778 -11.481 18.781 1.00 74.75 88 THR A N 1
ATOM 721 C CA . THR A 1 88 ? 12.144 -12.588 19.492 1.00 74.75 88 THR A CA 1
ATOM 722 C C . THR A 1 88 ? 11.160 -12.066 20.534 1.00 74.75 88 THR A C 1
ATOM 724 O O . THR A 1 88 ? 11.238 -10.931 21.009 1.00 74.75 88 THR A O 1
ATOM 727 N N . ARG A 1 89 ? 10.210 -12.922 20.920 1.00 62.62 89 ARG A N 1
ATOM 728 C CA . ARG A 1 89 ? 9.230 -12.631 21.975 1.00 62.62 89 ARG A CA 1
ATOM 729 C C . ARG A 1 89 ? 9.901 -12.128 23.260 1.00 62.62 89 ARG A C 1
ATOM 731 O O . ARG A 1 89 ? 9.390 -11.200 23.881 1.00 62.62 89 ARG A O 1
ATOM 738 N N . ASP A 1 90 ? 11.042 -12.704 23.624 1.00 68.56 90 ASP A N 1
ATOM 739 C CA . ASP A 1 90 ? 11.738 -12.386 24.870 1.00 68.56 90 ASP A CA 1
ATOM 740 C C . ASP A 1 90 ? 12.361 -10.985 24.842 1.00 68.56 90 ASP A C 1
ATOM 742 O O . ASP A 1 90 ? 12.277 -10.275 25.845 1.00 68.56 90 ASP A O 1
ATOM 746 N N . PHE A 1 91 ? 12.869 -10.532 23.689 1.00 70.19 91 PHE A N 1
ATOM 747 C CA . PHE A 1 91 ? 13.375 -9.167 23.503 1.00 70.19 91 PHE A CA 1
ATOM 748 C C . PHE A 1 91 ? 12.297 -8.110 23.782 1.00 70.19 91 PHE A C 1
ATOM 750 O O . PHE A 1 91 ? 12.548 -7.121 24.467 1.00 70.19 91 PHE A O 1
ATOM 757 N N . TRP A 1 92 ? 11.072 -8.330 23.299 1.00 66.19 92 TRP A N 1
ATOM 758 C CA . TRP A 1 92 ? 9.966 -7.388 23.498 1.00 66.19 92 TRP A CA 1
ATOM 759 C C . TRP A 1 92 ? 9.410 -7.394 24.927 1.00 66.19 92 TRP A C 1
ATOM 761 O O . TRP A 1 92 ? 8.934 -6.358 25.390 1.00 66.19 92 TRP A O 1
ATOM 771 N N . ILE A 1 93 ? 9.489 -8.533 25.626 1.00 65.00 93 ILE A N 1
ATOM 772 C CA . ILE A 1 93 ? 9.055 -8.670 27.026 1.00 65.00 93 ILE A CA 1
ATOM 773 C C . ILE A 1 93 ? 10.029 -7.978 27.989 1.00 65.00 93 ILE A C 1
ATOM 775 O O . ILE A 1 93 ? 9.579 -7.379 28.961 1.00 65.00 93 ILE A O 1
ATOM 779 N N . HIS A 1 94 ? 11.336 -8.045 27.723 1.00 72.06 94 HIS A N 1
ATOM 780 C CA . HIS A 1 94 ? 12.383 -7.562 28.636 1.00 72.06 94 HIS A CA 1
ATOM 781 C C . HIS A 1 94 ? 12.954 -6.190 28.250 1.00 72.06 94 HIS A C 1
ATOM 783 O O . HIS A 1 94 ? 13.912 -5.726 28.866 1.00 72.06 94 HIS A O 1
ATOM 789 N N . LYS A 1 95 ? 12.412 -5.535 27.217 1.00 69.94 95 LYS A N 1
ATOM 790 C CA . LYS A 1 95 ? 12.783 -4.153 26.903 1.00 69.94 95 LYS A CA 1
ATOM 791 C C . LYS A 1 95 ? 12.271 -3.260 28.031 1.00 69.94 95 LYS A C 1
ATOM 793 O O . LYS A 1 95 ? 11.088 -3.319 28.315 1.00 69.94 95 LYS A O 1
ATOM 798 N N . ASP A 1 96 ? 13.114 -2.428 28.636 1.00 70.31 96 ASP A N 1
ATOM 799 C CA . ASP A 1 96 ? 12.677 -1.447 29.637 1.00 70.31 96 ASP A CA 1
ATOM 800 C C . ASP A 1 96 ? 12.626 -0.032 29.027 1.00 70.31 96 ASP A C 1
ATOM 802 O O . ASP A 1 96 ? 13.649 0.454 28.534 1.00 70.31 96 ASP A O 1
ATOM 806 N N . PRO A 1 97 ? 11.468 0.661 29.042 1.00 70.31 97 PRO A N 1
ATOM 807 C CA . PRO A 1 97 ? 10.161 0.188 29.509 1.00 70.31 97 PRO A CA 1
ATOM 808 C C . PRO A 1 97 ? 9.543 -0.864 28.560 1.00 70.31 97 PRO A C 1
ATOM 810 O O . PRO A 1 97 ? 9.791 -0.804 27.347 1.00 70.31 97 PRO A O 1
ATOM 813 N N . PRO A 1 98 ? 8.716 -1.794 29.088 1.00 68.75 98 PRO A N 1
ATOM 814 C CA . PRO A 1 98 ? 8.113 -2.880 28.315 1.00 68.75 98 PRO A CA 1
ATOM 815 C C . PRO A 1 98 ? 7.362 -2.328 27.117 1.00 68.75 98 PRO A C 1
ATOM 817 O O . PRO A 1 98 ? 6.571 -1.387 27.233 1.00 68.75 98 PRO A O 1
ATOM 820 N N . VAL A 1 99 ? 7.605 -2.919 25.945 1.00 66.25 99 VAL A N 1
ATOM 821 C CA . VAL A 1 99 ? 6.886 -2.525 24.736 1.00 66.25 99 VAL A CA 1
ATOM 822 C C . VAL A 1 99 ? 5.457 -2.990 24.883 1.00 66.25 99 VAL A C 1
ATOM 824 O O . VAL A 1 99 ? 5.127 -4.170 24.774 1.00 66.25 99 VAL A O 1
ATOM 827 N N . VAL A 1 100 ? 4.602 -2.019 25.159 1.00 66.44 100 VAL A N 1
ATOM 828 C CA . VAL A 1 100 ? 3.182 -2.240 25.318 1.00 66.44 100 VAL A CA 1
ATOM 829 C C . VAL A 1 100 ? 2.612 -2.640 23.959 1.00 66.44 100 VAL A C 1
ATOM 831 O O . VAL A 1 100 ? 2.554 -1.837 23.030 1.00 66.44 100 VAL A O 1
ATOM 834 N N . CYS A 1 101 ? 2.209 -3.904 23.826 1.00 65.31 101 CYS A N 1
ATOM 835 C CA . CYS A 1 101 ? 1.536 -4.385 22.627 1.00 65.31 101 CYS A CA 1
ATOM 836 C C . CYS A 1 101 ? 0.252 -3.570 22.407 1.00 65.31 101 CYS A C 1
ATOM 838 O O . CYS A 1 101 ? -0.655 -3.609 23.242 1.00 65.31 101 CYS A O 1
ATOM 840 N N . GLY A 1 102 ? 0.154 -2.878 21.267 1.00 60.41 102 GLY A N 1
ATOM 841 C CA . GLY A 1 102 ? -1.017 -2.066 20.906 1.00 60.41 102 GLY A CA 1
ATOM 842 C C . GLY A 1 102 ? -2.321 -2.862 20.760 1.00 60.41 102 GLY A C 1
ATOM 843 O O . GLY A 1 102 ? -3.390 -2.268 20.722 1.00 60.41 102 GLY A O 1
ATOM 844 N N . ALA A 1 103 ? -2.251 -4.198 20.706 1.00 58.97 103 ALA A N 1
ATOM 845 C CA . ALA A 1 103 ? -3.422 -5.075 20.766 1.00 58.97 103 ALA A CA 1
ATOM 846 C C . ALA A 1 103 ? -3.796 -5.494 22.203 1.00 58.97 103 ALA A C 1
ATOM 848 O O . ALA A 1 103 ? -4.955 -5.802 22.467 1.00 58.97 103 ALA A O 1
ATOM 849 N N . CYS A 1 104 ? -2.834 -5.533 23.133 1.00 59.88 104 CYS A N 1
ATOM 850 C CA . CYS A 1 104 ? -3.069 -5.937 24.526 1.00 59.88 104 CYS A CA 1
ATOM 851 C C . CYS A 1 104 ? -3.483 -4.760 25.413 1.00 59.88 104 CYS A C 1
ATOM 853 O O . CYS A 1 104 ? -4.216 -4.945 26.385 1.00 59.88 104 CYS A O 1
ATOM 855 N N . VAL A 1 105 ? -3.031 -3.554 25.076 1.00 64.06 105 VAL A N 1
ATOM 856 C CA . VAL A 1 105 ? -3.475 -2.321 25.716 1.00 64.06 105 VAL A CA 1
ATOM 857 C C . VAL A 1 105 ? -4.278 -1.551 24.696 1.00 64.06 105 VAL A C 1
ATOM 859 O O . VAL A 1 105 ? -3.725 -0.973 23.771 1.00 64.06 105 VAL A O 1
ATOM 862 N N . ASP A 1 106 ? -5.594 -1.580 24.874 1.00 63.50 106 ASP A N 1
ATOM 863 C CA . ASP A 1 106 ? -6.504 -0.699 24.160 1.00 63.50 106 ASP A CA 1
ATOM 864 C C . ASP A 1 106 ? -6.455 0.676 24.850 1.00 63.50 106 ASP A C 1
ATOM 866 O O . ASP A 1 106 ? -7.027 0.830 25.938 1.00 63.50 106 ASP A O 1
ATOM 870 N N . PRO A 1 107 ? -5.767 1.683 24.273 1.00 66.06 107 PRO A N 1
ATOM 871 C CA . PRO A 1 107 ? -5.681 3.011 24.875 1.00 66.06 107 PRO A CA 1
ATOM 872 C C . PRO A 1 107 ? -7.054 3.697 24.946 1.00 66.06 107 PRO A C 1
ATOM 874 O O . PRO A 1 107 ? -7.213 4.690 25.652 1.00 66.06 107 PRO A O 1
ATOM 877 N N . LEU A 1 108 ? -8.063 3.167 24.246 1.00 68.06 108 LEU A N 1
ATOM 878 C CA . LEU A 1 108 ? -9.408 3.724 24.166 1.00 68.06 108 LEU A CA 1
ATOM 879 C C . LEU A 1 108 ? -10.386 3.054 25.144 1.00 68.06 108 LEU A C 1
ATOM 881 O O . LEU A 1 108 ? -11.555 3.451 25.203 1.00 68.06 108 LEU A O 1
ATOM 885 N N . LYS A 1 109 ? -9.933 2.069 25.940 1.00 68.88 109 LYS A N 1
ATOM 886 C CA . LYS A 1 109 ? -10.795 1.194 26.757 1.00 68.88 109 LYS A CA 1
ATOM 887 C C . LYS A 1 109 ? -11.745 1.955 27.698 1.00 68.88 109 LYS A C 1
ATOM 889 O O . LYS A 1 109 ? -12.844 1.459 27.960 1.00 68.88 109 LYS A O 1
ATOM 894 N N . PHE A 1 110 ? -11.401 3.184 28.095 1.00 74.12 110 PHE A N 1
ATOM 895 C CA . PHE A 1 110 ? -12.182 4.028 29.013 1.00 74.12 110 PHE A CA 1
ATOM 896 C C . PHE A 1 110 ? -12.615 5.392 28.455 1.00 74.12 110 PHE A C 1
ATOM 898 O O . PHE A 1 110 ? -13.171 6.195 29.196 1.00 74.12 110 PHE A O 1
ATOM 905 N N . ILE A 1 111 ? -12.389 5.675 27.170 1.00 83.19 111 ILE A N 1
ATOM 906 C CA . ILE A 1 111 ? -12.763 6.979 26.589 1.00 83.19 111 ILE A CA 1
ATOM 907 C C . ILE A 1 111 ? -14.284 7.132 26.501 1.00 83.19 111 ILE A C 1
ATOM 909 O O . ILE A 1 111 ? -14.817 8.225 26.675 1.00 83.19 111 ILE A O 1
ATOM 913 N N . VAL A 1 112 ? -14.988 6.029 26.244 1.00 81.44 112 VAL A N 1
ATOM 914 C CA . VAL A 1 112 ? -16.446 6.018 26.105 1.00 81.44 112 VAL 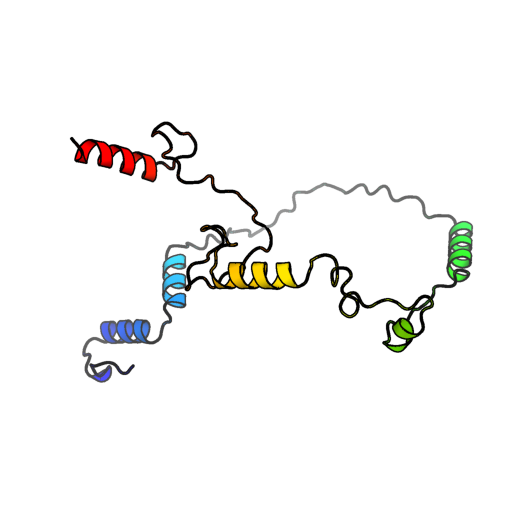A CA 1
ATOM 915 C C . VAL A 1 112 ? -17.063 5.281 27.299 1.00 81.44 112 VAL A C 1
ATOM 917 O O . VAL A 1 112 ? -16.705 4.119 27.524 1.00 81.44 112 VAL A O 1
ATOM 920 N N . PRO A 1 113 ? -18.001 5.903 28.039 1.00 90.38 113 PRO A N 1
ATOM 921 C CA . PRO A 1 113 ? -18.774 5.238 29.083 1.00 90.38 113 PRO A CA 1
ATOM 922 C C . PRO A 1 113 ? -19.480 3.979 28.570 1.00 90.38 113 PRO A C 1
ATOM 924 O O . PRO A 1 113 ? -19.954 3.921 27.433 1.00 90.38 113 PRO A O 1
ATOM 927 N N . GLU A 1 114 ? -19.581 2.958 29.415 1.00 85.88 114 GLU A N 1
ATOM 928 C CA . GLU A 1 114 ? -20.097 1.642 29.019 1.00 85.88 114 GLU A CA 1
ATOM 929 C C . GLU A 1 114 ? -21.571 1.695 28.584 1.00 85.88 114 GLU A C 1
ATOM 931 O O . GLU A 1 114 ? -21.963 1.052 27.609 1.00 85.88 114 GLU A O 1
ATOM 936 N N . GLU A 1 115 ? -22.356 2.576 29.207 1.00 90.06 115 GLU A N 1
ATOM 937 C CA . GLU A 1 115 ? -23.738 2.882 28.823 1.00 90.06 115 GLU A CA 1
ATOM 938 C C . GLU A 1 115 ? -23.835 3.381 27.373 1.00 90.06 115 GLU A C 1
ATOM 940 O O . GLU A 1 115 ? -24.665 2.908 26.593 1.00 90.06 115 GLU A O 1
ATOM 945 N N . GLN A 1 116 ? -22.931 4.276 26.961 1.00 84.88 116 GLN A N 1
ATOM 946 C CA . GLN A 1 116 ? -22.892 4.795 25.593 1.00 84.88 116 GLN A CA 1
ATOM 947 C C . GLN A 1 116 ? -22.457 3.721 24.592 1.00 84.88 116 GLN A C 1
ATOM 949 O O . GLN A 1 116 ? -22.995 3.667 23.486 1.00 84.88 116 GLN A O 1
ATOM 954 N N . LYS A 1 117 ? -21.555 2.805 24.977 1.00 81.94 117 LYS A N 1
ATOM 955 C CA . LYS A 1 117 ? -21.184 1.651 24.136 1.00 81.94 117 LYS A CA 1
ATOM 956 C C . LYS A 1 117 ? -22.394 0.752 23.856 1.00 81.94 117 LYS A C 1
ATOM 958 O O . LYS A 1 117 ? -22.556 0.287 22.727 1.00 81.94 117 LYS A O 1
ATOM 963 N N . VAL A 1 118 ? -23.264 0.533 24.847 1.00 84.81 118 VAL A N 1
ATOM 964 C CA . VAL A 1 118 ? -24.511 -0.237 24.681 1.00 84.81 118 VAL A CA 1
ATOM 965 C C . VAL A 1 118 ? -25.489 0.493 23.757 1.00 84.81 118 VAL A C 1
ATOM 967 O O . VAL A 1 118 ? -26.061 -0.128 22.859 1.00 84.81 118 VAL A O 1
ATOM 970 N N . VAL A 1 119 ? -25.637 1.811 23.908 1.00 84.88 119 VAL A N 1
ATOM 971 C CA . VAL A 1 119 ? -26.474 2.633 23.017 1.00 84.88 119 VAL A CA 1
ATOM 972 C C . VAL A 1 119 ? -25.970 2.574 21.573 1.00 84.88 119 VAL A C 1
ATOM 974 O O . VAL A 1 119 ? -26.756 2.293 20.669 1.00 84.88 119 VAL A O 1
ATOM 977 N N . ILE A 1 120 ? -24.666 2.751 21.346 1.00 76.38 120 ILE A N 1
ATOM 978 C CA . ILE A 1 120 ? -24.041 2.655 20.019 1.00 76.38 120 ILE A CA 1
ATOM 979 C C . ILE A 1 120 ? -24.251 1.258 19.428 1.00 76.38 120 ILE A C 1
ATOM 981 O O . ILE A 1 120 ? -24.682 1.141 18.284 1.00 76.38 120 ILE A O 1
ATOM 985 N N . ARG A 1 121 ? -24.038 0.190 20.207 1.00 76.38 121 ARG A N 1
ATOM 986 C CA . ARG A 1 121 ? -24.286 -1.194 19.767 1.00 76.38 121 ARG A CA 1
ATOM 987 C C . ARG A 1 121 ? -25.738 -1.395 19.326 1.00 76.38 121 ARG A C 1
ATOM 989 O O . ARG A 1 121 ? -25.979 -1.970 18.267 1.00 76.38 121 ARG A O 1
ATOM 996 N N . ASN A 1 122 ? -26.696 -0.875 20.092 1.00 76.62 122 ASN A N 1
ATOM 997 C CA . ASN A 1 122 ? -28.119 -0.941 19.761 1.00 76.62 122 ASN A CA 1
ATOM 998 C C . ASN A 1 122 ? -28.465 -0.133 18.502 1.00 76.62 122 ASN A C 1
ATOM 1000 O O . ASN A 1 122 ? -29.316 -0.550 17.719 1.00 76.62 122 ASN A O 1
ATOM 1004 N N . LEU A 1 123 ? -27.818 1.014 18.291 1.00 73.25 123 LEU A N 1
ATOM 1005 C CA . LEU A 1 123 ? -27.989 1.826 17.087 1.00 73.25 123 LEU A CA 1
ATOM 1006 C C . LEU A 1 123 ? -27.352 1.172 15.849 1.00 73.25 123 LEU A C 1
ATOM 1008 O O . LEU A 1 123 ? -27.935 1.265 14.772 1.00 73.25 123 LEU A O 1
ATOM 1012 N N . ILE A 1 124 ? -26.221 0.470 15.993 1.00 68.19 124 ILE A N 1
ATOM 1013 C CA . ILE A 1 124 ? -25.606 -0.341 14.927 1.00 68.19 124 ILE A CA 1
ATOM 1014 C C . ILE A 1 124 ? -26.523 -1.509 14.559 1.00 68.19 124 ILE A C 1
ATOM 1016 O O . ILE A 1 124 ? -26.785 -1.719 13.380 1.00 68.19 124 ILE A O 1
ATOM 1020 N N . ALA A 1 125 ? -27.046 -2.238 15.550 1.00 66.94 125 ALA A N 1
ATOM 1021 C CA . ALA A 1 125 ? -27.947 -3.372 15.326 1.00 66.94 125 ALA A CA 1
ATOM 1022 C C . ALA A 1 125 ? -29.263 -2.960 14.646 1.00 66.94 125 ALA A C 1
ATOM 1024 O O . ALA A 1 125 ? -29.845 -3.732 13.894 1.00 66.94 125 ALA A O 1
ATOM 1025 N N . LYS A 1 126 ? -29.722 -1.728 14.896 1.00 73.81 126 LYS A N 1
ATOM 1026 C CA . LYS A 1 126 ? -30.890 -1.125 14.237 1.00 73.81 126 LYS A CA 1
ATOM 1027 C C . LYS A 1 126 ? -30.535 -0.391 12.935 1.00 73.81 126 LYS A C 1
ATOM 1029 O O . LYS A 1 126 ? -31.389 0.316 12.412 1.00 73.81 126 LYS A O 1
ATOM 1034 N N . GLU A 1 127 ? -29.280 -0.482 12.484 1.00 56.88 127 GLU A N 1
ATOM 1035 C CA . GLU A 1 127 ? -28.699 0.210 11.320 1.00 56.88 127 GLU A CA 1
ATOM 1036 C C . GLU A 1 127 ? -28.881 1.739 11.302 1.00 56.88 127 GLU A C 1
ATOM 1038 O O . GLU A 1 127 ? -28.663 2.392 10.290 1.00 56.88 127 GLU A O 1
ATOM 1043 N N . LYS A 1 128 ? -29.204 2.355 12.444 1.00 59.84 128 LYS A N 1
ATOM 1044 C CA . LYS A 1 128 ? -29.492 3.795 12.553 1.00 59.84 128 LYS A CA 1
ATOM 1045 C C . LYS A 1 128 ? -28.249 4.685 12.554 1.00 59.84 128 LYS A C 1
ATOM 1047 O O . LYS A 1 128 ? -28.378 5.899 12.448 1.00 59.84 128 LYS A O 1
ATOM 1052 N N . LEU A 1 129 ? -27.066 4.098 12.731 1.00 56.59 129 LEU A N 1
ATOM 1053 C CA . LEU A 1 129 ? -25.783 4.810 12.665 1.00 56.59 129 LEU A CA 1
ATOM 1054 C C . LEU A 1 129 ? -25.193 4.849 11.253 1.00 56.59 129 LEU A C 1
ATOM 1056 O O . LEU A 1 129 ? -24.340 5.688 10.984 1.00 56.59 129 LEU A O 1
ATOM 1060 N N . ARG A 1 130 ? -25.619 3.941 10.371 1.00 49.25 130 ARG A N 1
ATOM 1061 C CA . ARG A 1 130 ? -25.144 3.888 8.989 1.00 49.25 130 ARG A CA 1
ATOM 1062 C C . ARG A 1 130 ? -26.002 4.823 8.161 1.00 49.25 130 ARG A C 1
ATOM 1064 O O . ARG A 1 130 ? -27.229 4.765 8.240 1.00 49.25 130 ARG A O 1
ATOM 1071 N N . GLN A 1 131 ? -25.378 5.692 7.379 1.00 53.38 131 GLN A N 1
ATOM 1072 C CA . GLN A 1 131 ? -26.150 6.473 6.429 1.00 53.38 131 GLN A CA 1
ATOM 1073 C C . GLN A 1 131 ? -26.610 5.531 5.295 1.00 53.38 131 GLN A C 1
ATOM 1075 O O . GLN A 1 131 ? -25.953 4.519 5.039 1.00 53.38 131 GLN A O 1
ATOM 1080 N N . PRO A 1 132 ? -27.729 5.803 4.595 1.00 53.06 132 PRO A N 1
ATOM 1081 C CA . PRO A 1 132 ? -28.272 4.894 3.575 1.00 53.06 132 PRO A CA 1
ATOM 1082 C C . PRO A 1 132 ? -27.293 4.514 2.450 1.00 53.06 132 PRO A C 1
ATOM 1084 O O . PRO A 1 132 ? -27.502 3.529 1.756 1.00 53.06 132 PRO A O 1
ATOM 1087 N N . HIS A 1 133 ? -26.229 5.294 2.268 1.00 49.06 133 HIS A N 1
ATOM 1088 C CA . HIS A 1 133 ? -25.167 5.080 1.285 1.00 49.06 133 HIS A CA 1
ATOM 1089 C C . HIS A 1 133 ? -23.998 4.218 1.793 1.00 49.06 133 HIS A C 1
ATOM 1091 O O . HIS A 1 133 ? -23.181 3.781 0.990 1.00 49.06 133 HIS A O 1
ATOM 1097 N N . ASP A 1 134 ? -23.935 3.919 3.093 1.00 48.69 134 ASP A N 1
ATOM 1098 C CA . ASP A 1 134 ? -22.978 2.961 3.670 1.00 48.69 134 ASP A CA 1
ATOM 1099 C C . ASP A 1 134 ? -23.477 1.507 3.585 1.00 48.69 134 ASP A C 1
ATOM 1101 O O . ASP A 1 134 ? -22.721 0.558 3.859 1.00 48.69 134 ASP A O 1
ATOM 1105 N N . LEU A 1 135 ? -24.762 1.340 3.249 1.00 53.94 135 LEU A N 1
ATOM 1106 C CA . LEU A 1 135 ? -25.429 0.062 3.036 1.00 53.94 135 LEU A CA 1
ATOM 1107 C C . LEU A 1 135 ? -25.078 -0.452 1.642 1.00 53.94 135 LEU A C 1
ATOM 1109 O O . LEU A 1 135 ? -25.510 0.076 0.620 1.00 53.94 135 LEU A O 1
ATOM 1113 N N . VAL A 1 136 ? -24.274 -1.508 1.609 1.00 56.12 136 VAL A N 1
ATOM 1114 C CA . VAL A 1 136 ? -23.986 -2.238 0.376 1.00 56.12 136 VAL A CA 1
ATOM 1115 C C . VAL A 1 136 ? -25.155 -3.164 0.069 1.00 56.12 136 VAL A C 1
ATOM 1117 O O . VAL A 1 136 ? -25.760 -3.729 0.981 1.00 56.12 136 VAL A O 1
ATOM 1120 N N . CYS A 1 137 ? -25.469 -3.333 -1.215 1.00 58.19 137 CYS A N 1
ATOM 1121 C CA . CYS A 1 137 ? -26.451 -4.326 -1.642 1.00 58.19 137 CYS A CA 1
ATOM 1122 C C . CYS A 1 137 ? -26.041 -5.714 -1.100 1.00 58.19 137 CYS A C 1
ATOM 1124 O O . CYS A 1 137 ? -24.852 -6.038 -1.176 1.00 58.19 137 CYS A O 1
ATOM 1126 N N . PRO A 1 138 ? -26.972 -6.554 -0.603 1.00 58.53 138 PRO A N 1
ATOM 1127 C CA . PRO A 1 138 ? -26.654 -7.880 -0.056 1.00 58.53 138 PRO A CA 1
ATOM 1128 C C . PRO A 1 138 ? -25.864 -8.797 -1.003 1.00 58.53 138 PRO A C 1
ATOM 1130 O O . PRO A 1 138 ? -25.236 -9.752 -0.560 1.00 58.53 138 PRO A O 1
ATOM 1133 N N . THR A 1 139 ? -25.885 -8.510 -2.305 1.00 61.81 139 THR A N 1
ATOM 1134 C CA . THR A 1 139 ? -25.186 -9.258 -3.356 1.00 61.81 139 THR A CA 1
ATOM 1135 C C . THR A 1 139 ? -23.798 -8.707 -3.708 1.00 61.81 139 THR A C 1
ATOM 1137 O O . THR A 1 139 ? -23.140 -9.243 -4.596 1.00 61.81 139 THR A O 1
ATOM 1140 N N . HIS A 1 140 ? -23.325 -7.640 -3.056 1.00 66.31 140 HIS A N 1
ATOM 1141 C CA . HIS A 1 140 ? -22.030 -7.033 -3.363 1.00 66.31 140 HIS A CA 1
ATOM 1142 C C . HIS A 1 140 ? -20.862 -7.828 -2.755 1.00 66.31 140 HIS A C 1
ATOM 1144 O O . HIS A 1 140 ? -20.757 -7.951 -1.538 1.00 66.31 140 HIS A O 1
ATOM 1150 N N . THR A 1 141 ? -19.946 -8.312 -3.599 1.00 57.88 141 THR A N 1
ATOM 1151 C CA . THR A 1 141 ? -18.769 -9.117 -3.205 1.00 57.88 141 THR A CA 1
ATOM 1152 C C . THR A 1 141 ? -17.426 -8.404 -3.440 1.00 57.88 141 THR A C 1
ATOM 1154 O O . THR A 1 141 ? -16.392 -9.058 -3.557 1.00 57.88 141 THR A O 1
ATOM 1157 N N . GLY A 1 142 ? -17.426 -7.072 -3.566 1.00 68.81 142 GLY A N 1
ATOM 1158 C CA . GLY A 1 142 ? -16.231 -6.261 -3.831 1.00 68.81 142 GLY A CA 1
ATOM 1159 C C . GLY A 1 142 ? -15.485 -5.780 -2.576 1.00 68.81 142 GLY A C 1
ATOM 1160 O O . GLY A 1 142 ? -15.961 -5.909 -1.448 1.00 68.81 142 GLY A O 1
ATOM 1161 N N . TYR A 1 143 ? -14.297 -5.200 -2.784 1.00 48.97 143 TYR A N 1
ATOM 1162 C CA . TYR A 1 143 ? -13.487 -4.575 -1.731 1.00 48.97 143 TYR A CA 1
ATOM 1163 C C . TYR A 1 143 ? -14.155 -3.290 -1.215 1.00 48.97 143 TYR A C 1
ATOM 1165 O O . TYR A 1 143 ? -14.426 -2.374 -1.992 1.00 48.97 143 TYR A O 1
ATOM 1173 N N . LYS A 1 144 ? -14.395 -3.208 0.102 1.00 55.50 144 LYS A N 1
ATOM 1174 C CA . LYS A 1 144 ? -14.968 -2.024 0.756 1.00 55.50 144 LYS A CA 1
ATOM 1175 C C . LYS A 1 144 ? -13.846 -1.098 1.247 1.00 55.50 144 LYS A C 1
ATOM 1177 O O . LYS A 1 144 ? -13.113 -1.495 2.155 1.00 55.50 144 LYS A O 1
ATOM 1182 N N . PRO A 1 145 ? -13.707 0.129 0.717 1.00 50.28 145 PRO A N 1
ATOM 1183 C CA . PRO A 1 145 ? -12.747 1.083 1.257 1.00 50.28 145 PRO A CA 1
ATOM 1184 C C . PRO A 1 145 ? -13.174 1.506 2.672 1.00 50.28 145 PRO A C 1
ATOM 1186 O O . PRO A 1 145 ? -14.347 1.776 2.925 1.00 50.28 145 PRO A O 1
ATOM 1189 N N . MET A 1 146 ? -12.226 1.543 3.616 1.00 44.66 146 MET A N 1
ATOM 1190 C CA . MET A 1 146 ? -12.495 1.929 5.014 1.00 44.66 146 MET A CA 1
ATOM 1191 C C . MET A 1 146 ? -12.799 3.425 5.192 1.00 44.66 146 MET A C 1
ATOM 1193 O O . MET A 1 146 ? -13.284 3.831 6.245 1.00 44.66 146 MET A O 1
ATOM 1197 N N . LEU A 1 147 ? -12.529 4.239 4.173 1.00 41.78 147 LEU A N 1
ATOM 1198 C CA . LEU A 1 147 ? -12.800 5.671 4.141 1.00 41.78 147 LEU A CA 1
ATOM 1199 C C . LEU A 1 147 ? -13.608 5.979 2.881 1.00 41.78 147 LEU A C 1
ATOM 1201 O O . LEU A 1 147 ? -13.308 5.452 1.811 1.00 41.78 147 LEU A O 1
ATOM 1205 N N . ALA A 1 148 ? -14.629 6.826 3.004 1.00 46.69 148 ALA A N 1
ATOM 1206 C CA . ALA A 1 148 ? -15.423 7.267 1.866 1.00 46.69 148 ALA A CA 1
ATOM 1207 C C . ALA A 1 148 ? -14.584 8.201 0.975 1.00 46.69 148 ALA A C 1
ATOM 1209 O O . ALA A 1 148 ? -14.534 9.411 1.187 1.00 46.69 148 ALA A O 1
ATOM 1210 N N . THR A 1 149 ? -13.895 7.648 -0.021 1.00 39.44 149 THR A N 1
ATOM 1211 C CA . THR A 1 149 ? -13.322 8.422 -1.125 1.00 39.44 149 THR A CA 1
ATOM 1212 C C . THR A 1 149 ? -14.401 8.663 -2.174 1.00 39.44 149 THR A C 1
ATOM 1214 O O . THR A 1 149 ? -14.848 7.736 -2.842 1.00 39.44 149 THR A O 1
ATOM 1217 N N . GLY A 1 150 ? -14.801 9.927 -2.330 1.00 44.69 150 GLY A N 1
ATOM 1218 C CA . GLY A 1 150 ? -15.735 10.363 -3.370 1.00 44.69 150 GLY A CA 1
ATOM 1219 C C . GLY A 1 150 ? -17.168 10.489 -2.866 1.00 44.69 150 GLY A C 1
ATOM 1220 O O . GLY A 1 150 ? -17.941 9.537 -2.863 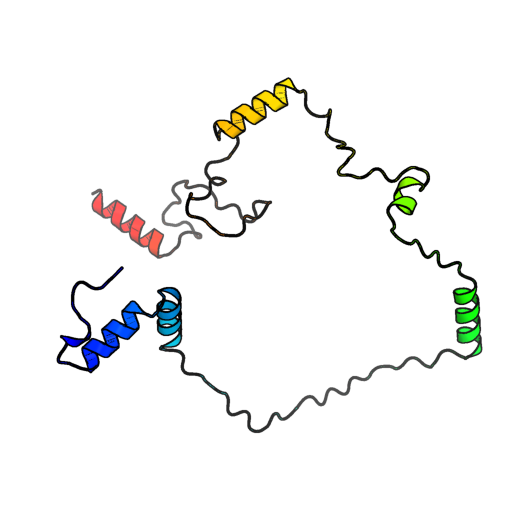1.00 44.69 150 GLY A O 1
ATOM 1221 N N . VAL A 1 151 ? -17.537 11.703 -2.464 1.00 43.59 151 VAL A N 1
ATOM 1222 C CA . VAL A 1 151 ? -18.925 12.062 -2.164 1.00 43.59 151 VAL A CA 1
ATOM 1223 C C . VAL A 1 151 ? -19.689 12.169 -3.484 1.00 43.59 151 VAL A C 1
ATOM 1225 O O . VAL A 1 151 ? -19.481 13.118 -4.237 1.00 43.59 151 VAL A O 1
ATOM 1228 N N . SER A 1 152 ? -20.608 11.247 -3.769 1.00 49.78 152 SER A N 1
ATOM 1229 C CA . SER A 1 152 ? -21.681 11.541 -4.724 1.00 49.78 152 SER A CA 1
ATOM 1230 C C . SER A 1 152 ? -22.717 12.410 -4.014 1.00 49.78 152 SER A C 1
ATOM 1232 O O . SER A 1 152 ? -23.322 11.972 -3.031 1.00 49.78 152 SER A O 1
ATOM 1234 N N . LEU A 1 153 ? -22.905 13.643 -4.486 1.00 39.00 153 LEU A N 1
ATOM 1235 C CA . LEU A 1 153 ? -23.923 14.549 -3.959 1.00 39.00 153 LEU A CA 1
ATOM 1236 C C . LEU A 1 153 ? -25.302 13.878 -4.038 1.00 39.00 153 LEU A C 1
ATOM 1238 O O . LEU A 1 153 ? -25.651 13.250 -5.037 1.00 39.00 153 LEU A O 1
ATOM 1242 N N . GLY A 1 154 ? -26.061 13.976 -2.944 1.00 47.56 154 GLY A N 1
ATOM 1243 C CA . GLY A 1 154 ? -27.373 13.351 -2.823 1.00 47.56 154 GLY A CA 1
ATOM 1244 C C . GLY A 1 154 ? -28.323 13.765 -3.947 1.00 47.56 154 GLY A C 1
ATOM 1245 O O . GLY A 1 154 ? -28.194 14.852 -4.506 1.00 47.56 154 GLY A O 1
ATOM 1246 N N . LYS A 1 155 ? -29.302 12.897 -4.233 1.00 46.19 155 LYS A N 1
ATOM 1247 C CA . LYS A 1 155 ? -30.418 13.107 -5.171 1.00 46.19 155 LYS A CA 1
ATOM 1248 C C . LYS A 1 155 ? -31.314 14.285 -4.750 1.00 46.19 155 LYS A C 1
ATOM 1250 O O . LYS A 1 155 ? -32.491 14.105 -4.454 1.00 46.19 155 LYS A O 1
ATOM 1255 N N . LYS A 1 156 ? -30.785 15.503 -4.698 1.00 53.03 156 LYS A N 1
ATOM 1256 C CA . LYS A 1 156 ? -31.606 16.676 -4.980 1.00 53.03 156 LYS A CA 1
ATOM 1257 C C . LYS A 1 156 ? -31.855 16.647 -6.482 1.00 53.03 156 LYS A C 1
ATOM 1259 O O . LYS A 1 156 ? -30.930 16.345 -7.231 1.00 53.03 156 LYS A O 1
ATOM 1264 N N . GLN A 1 157 ? -33.099 16.880 -6.895 1.00 52.16 157 GLN A N 1
ATOM 1265 C CA . GLN A 1 157 ? -33.455 17.077 -8.299 1.00 52.16 157 GLN A CA 1
ATOM 1266 C C . GLN A 1 157 ? -32.517 18.142 -8.870 1.00 52.16 157 GLN A C 1
ATOM 1268 O O . GLN A 1 157 ? -32.638 19.323 -8.548 1.00 52.16 157 GLN A O 1
ATOM 1273 N N . LEU A 1 158 ? -31.516 17.696 -9.625 1.00 55.53 158 LEU A N 1
ATOM 1274 C CA . LEU A 1 158 ? -30.682 18.583 -10.412 1.00 55.53 158 LEU A CA 1
ATOM 1275 C C . LEU A 1 158 ? -31.571 19.075 -11.549 1.00 55.53 158 LEU A C 1
ATOM 1277 O O . LEU A 1 158 ? -32.265 18.277 -12.178 1.00 55.53 158 LEU A O 1
ATOM 1281 N N . THR A 1 159 ? -31.596 20.383 -11.768 1.00 59.03 159 THR A N 1
ATOM 1282 C CA . THR A 1 159 ? -32.283 20.973 -12.918 1.00 59.03 159 THR A CA 1
ATOM 1283 C C . THR A 1 159 ? -31.664 20.431 -14.208 1.00 59.03 159 THR A C 1
ATOM 1285 O O . THR A 1 159 ? -30.469 20.125 -14.220 1.00 59.03 159 THR A O 1
ATOM 1288 N N . ALA A 1 160 ? -32.450 20.314 -15.284 1.00 59.75 160 ALA A N 1
ATOM 1289 C CA . ALA A 1 160 ? -32.006 19.717 -16.553 1.00 59.75 160 ALA A CA 1
ATOM 1290 C C . ALA A 1 160 ? -30.708 20.340 -17.114 1.00 59.75 160 ALA A C 1
ATOM 1292 O O . ALA A 1 160 ? -29.931 19.660 -17.777 1.00 59.75 160 ALA A O 1
ATOM 1293 N N . ASP A 1 161 ? -30.428 21.597 -16.762 1.00 62.38 161 ASP A N 1
ATOM 1294 C CA . ASP A 1 161 ? -29.254 22.352 -17.213 1.00 62.38 161 ASP A CA 1
ATOM 1295 C C . ASP A 1 161 ? -27.982 22.115 -16.369 1.00 62.38 161 ASP A C 1
ATOM 1297 O O . ASP A 1 161 ? -26.979 22.813 -16.529 1.00 62.38 161 ASP A O 1
ATOM 1301 N N . HIS A 1 162 ? -27.996 21.178 -15.415 1.00 62.34 162 HIS A N 1
ATOM 1302 C CA . HIS A 1 162 ? -26.866 20.990 -14.508 1.00 62.34 162 HIS A CA 1
ATOM 1303 C C . HIS A 1 162 ? -25.668 20.317 -15.217 1.00 62.34 162 HIS A C 1
ATOM 1305 O O . HIS A 1 162 ? -25.802 19.206 -15.732 1.00 62.34 162 HIS A O 1
ATOM 1311 N N . PRO A 1 163 ? -24.450 20.893 -15.156 1.00 61.31 163 PRO A N 1
ATOM 1312 C CA . PRO A 1 163 ? -23.293 20.453 -15.953 1.00 61.31 163 PRO A CA 1
ATOM 1313 C C . PRO A 1 163 ? -22.730 19.071 -15.578 1.00 61.31 163 PRO A C 1
ATOM 1315 O O . PRO A 1 163 ? -21.848 18.558 -16.257 1.00 61.31 163 PRO A O 1
ATOM 1318 N N . MET A 1 164 ? -23.221 18.465 -14.493 1.00 60.75 164 MET A N 1
ATOM 1319 C CA . MET A 1 164 ? -22.827 17.122 -14.034 1.00 60.75 164 MET A CA 1
ATOM 1320 C C . MET A 1 164 ? -23.852 16.032 -14.387 1.00 60.75 164 MET A C 1
ATOM 1322 O O . MET A 1 164 ? -23.720 14.900 -13.923 1.00 60.75 164 MET A O 1
ATOM 1326 N N . MET A 1 165 ? -24.896 16.357 -15.156 1.00 66.19 165 MET A N 1
ATOM 1327 C CA . MET A 1 165 ? -25.888 15.378 -15.599 1.00 66.19 165 MET A CA 1
ATOM 1328 C C . MET A 1 165 ? -25.375 14.638 -16.841 1.00 66.19 165 MET A C 1
ATOM 1330 O O . MET A 1 165 ? -24.858 15.249 -17.775 1.00 66.19 165 MET A O 1
ATOM 1334 N N . THR A 1 166 ? -25.498 13.309 -16.864 1.00 67.50 166 THR A N 1
ATOM 1335 C CA . THR A 1 166 ? -25.142 12.536 -18.067 1.00 67.50 166 THR A CA 1
ATOM 1336 C C . THR A 1 166 ? -26.200 12.732 -19.155 1.00 67.50 166 THR A C 1
ATOM 1338 O O . THR A 1 166 ? -27.380 12.906 -18.854 1.00 67.50 166 THR A O 1
ATOM 1341 N N . THR A 1 167 ? -25.811 12.665 -20.428 1.00 61.03 167 THR A N 1
ATOM 1342 C CA . THR A 1 167 ? -26.719 12.887 -21.571 1.00 61.03 167 THR A CA 1
ATOM 1343 C C . THR A 1 167 ? -27.949 11.978 -21.539 1.00 61.03 167 THR A C 1
ATOM 1345 O O . THR A 1 167 ? -29.064 12.446 -21.749 1.00 61.03 167 THR A O 1
ATOM 1348 N N . ASN A 1 168 ? -27.775 10.703 -21.180 1.00 62.62 168 ASN A N 1
ATOM 1349 C CA . ASN A 1 168 ? -28.884 9.757 -21.034 1.00 62.62 168 ASN A CA 1
ATOM 1350 C C . ASN A 1 168 ? -29.884 10.183 -19.947 1.00 62.62 168 ASN A C 1
ATOM 1352 O O . ASN A 1 168 ? -31.083 10.001 -20.127 1.00 62.62 168 ASN A O 1
ATOM 1356 N N . GLN A 1 169 ? -29.404 10.774 -18.847 1.00 66.81 169 GLN A N 1
ATOM 1357 C CA . GLN A 1 169 ? -30.255 11.255 -17.754 1.00 66.81 169 GLN A CA 1
ATOM 1358 C C . GLN A 1 169 ? -31.052 12.507 -18.150 1.00 66.81 169 GLN A C 1
ATOM 1360 O O . GLN A 1 169 ? -32.223 12.614 -17.786 1.00 66.81 169 GLN A O 1
ATOM 1365 N N . VAL A 1 170 ? -30.451 13.415 -18.928 1.00 6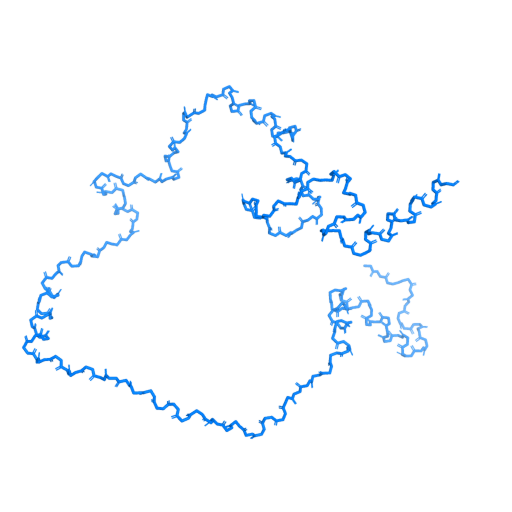9.31 170 VAL A N 1
ATOM 1366 C CA . VAL A 1 170 ? -31.136 14.601 -19.475 1.00 69.31 170 VAL A CA 1
ATOM 1367 C C . VAL A 1 170 ? -32.269 14.181 -20.414 1.00 69.31 170 VAL A C 1
ATOM 1369 O O . VAL A 1 170 ? -33.389 14.666 -20.285 1.00 69.31 170 VAL A O 1
ATOM 1372 N N . VAL A 1 171 ? -32.008 13.224 -21.312 1.00 63.84 171 VAL A N 1
ATOM 1373 C CA . VAL A 1 171 ? -33.011 12.713 -22.261 1.00 63.84 171 VAL A CA 1
ATOM 1374 C C . VAL A 1 171 ? -34.182 12.052 -21.531 1.00 63.84 171 VAL A C 1
ATOM 1376 O O . VAL A 1 171 ? -35.335 12.345 -21.836 1.00 63.84 171 VAL A O 1
ATOM 1379 N N . THR A 1 172 ? -33.915 11.209 -20.527 1.00 70.19 172 THR A N 1
ATOM 1380 C CA . THR A 1 172 ? -34.992 10.600 -19.728 1.00 70.19 172 THR A CA 1
ATOM 1381 C C . THR A 1 172 ? -35.829 11.635 -18.982 1.00 70.19 172 THR A C 1
ATOM 1383 O O . THR A 1 172 ? -37.044 11.486 -18.913 1.00 70.19 172 THR A O 1
ATOM 1386 N N . TYR A 1 173 ? -35.202 12.697 -18.468 1.00 68.81 173 TYR A N 1
ATOM 1387 C CA . TYR A 1 173 ? -35.907 13.762 -17.756 1.00 68.81 173 TYR A CA 1
ATOM 1388 C C . TYR A 1 173 ? -36.815 14.571 -18.699 1.00 68.81 173 TYR A C 1
ATOM 1390 O O . TYR A 1 173 ? -37.965 14.847 -18.366 1.00 68.81 173 TYR A O 1
ATOM 1398 N N . HIS A 1 174 ? -36.337 14.879 -19.908 1.00 58.72 174 HIS A N 1
ATOM 1399 C CA . HIS A 1 174 ? -37.118 15.602 -20.916 1.00 58.72 174 HIS A CA 1
ATOM 1400 C C . HIS A 1 174 ? -38.380 14.827 -21.338 1.00 58.72 174 HIS A C 1
ATOM 1402 O O . HIS A 1 174 ? -39.461 15.405 -21.446 1.00 58.72 174 HIS A O 1
ATOM 1408 N N . PHE A 1 175 ? -38.275 13.506 -21.519 1.00 60.47 175 PHE A N 1
ATOM 1409 C CA . PHE A 1 175 ? -39.432 12.671 -21.859 1.00 60.47 175 PHE A CA 1
ATOM 1410 C C . PHE A 1 175 ? -40.397 12.456 -20.683 1.00 60.47 175 PHE A C 1
ATOM 1412 O O . PHE A 1 175 ? -41.600 12.325 -20.903 1.00 60.47 175 PHE A O 1
ATOM 1419 N N . GLU A 1 176 ? -39.915 12.455 -19.435 1.00 69.56 176 GLU A N 1
ATOM 1420 C CA . GLU A 1 176 ? -40.788 12.416 -18.252 1.00 69.56 176 GLU A CA 1
ATOM 1421 C C . GLU A 1 176 ? -41.679 13.662 -18.131 1.00 69.56 176 GLU A C 1
ATOM 1423 O O . GLU A 1 176 ? -42.825 13.544 -17.694 1.00 69.56 176 GLU A O 1
ATOM 1428 N N . GLU A 1 177 ? -41.186 14.848 -18.505 1.00 61.06 177 GLU A N 1
ATOM 1429 C CA . GLU A 1 177 ? -41.990 16.078 -18.490 1.00 61.06 177 GLU A CA 1
ATOM 1430 C C . GLU A 1 177 ? -43.024 16.121 -19.624 1.00 61.06 177 GLU A C 1
ATOM 1432 O O . GLU A 1 177 ? -44.140 16.597 -19.407 1.00 61.06 177 GLU A O 1
ATOM 1437 N N . GLU A 1 178 ? -42.697 15.584 -20.803 1.00 54.19 178 GLU A N 1
ATOM 1438 C CA . GLU A 1 178 ? -43.641 15.457 -21.923 1.00 54.19 178 GLU A CA 1
ATOM 1439 C C . GLU A 1 178 ? -44.758 14.449 -21.635 1.00 54.19 178 GLU A C 1
ATOM 1441 O O . GLU A 1 178 ? -45.908 14.713 -21.963 1.00 54.19 178 GLU A O 1
ATOM 1446 N N . LEU A 1 179 ? -44.451 13.336 -20.959 1.00 53.66 179 LEU A N 1
ATOM 1447 C CA . LEU A 1 179 ? -45.435 12.322 -20.551 1.00 53.66 179 LEU A CA 1
ATOM 1448 C C . LEU A 1 179 ? -46.388 12.789 -19.437 1.00 53.66 179 LEU A C 1
ATOM 1450 O O . LEU A 1 179 ? -47.403 12.138 -19.189 1.00 53.66 179 LEU A O 1
ATOM 1454 N N . ARG A 1 180 ? -46.050 13.870 -18.722 1.00 53.12 180 ARG A N 1
ATOM 1455 C CA . ARG A 1 180 ? -46.882 14.446 -17.649 1.00 53.12 180 ARG A CA 1
ATOM 1456 C C . ARG A 1 180 ? -47.836 15.545 -18.129 1.00 53.12 180 ARG A C 1
ATOM 1458 O O . ARG A 1 180 ? -48.659 15.981 -17.323 1.00 53.12 180 ARG A O 1
ATOM 1465 N N . LYS A 1 181 ? -47.718 16.002 -19.378 1.00 43.34 181 LYS A N 1
ATOM 1466 C CA . LYS A 1 181 ? -48.674 16.914 -20.026 1.00 43.34 181 LYS A CA 1
ATOM 1467 C C . LYS A 1 181 ? -49.708 16.127 -20.821 1.00 43.34 181 LYS A C 1
ATOM 1469 O O . LYS A 1 181 ? -50.862 16.604 -20.850 1.00 43.34 181 LYS A O 1
#

Sequence (181 aa):
MTPAVSMDDIPDPEMRKLLINRMYTTEWRNAEKEATLNFKKIIPEISTIETTDTVTLKVDQYLPIPEQYRDRGKNWDDEQIRGYADPTRDFWIHKDPPVVCGACVDPLKFIVPEEQKVVIRNLIAKEKLRQPHDLVCPTHTGYKPMLATGVSLGKKQLTADHPMMTTNQVVTYHFEEELRK

Foldseek 3Di:
DDDPDDLVPDPDPVVSVVVVCVVPDDPVVVVVCVVCVPDDPCPPPCVDDPPPPPPPPPDPPDDPDPPVVVVVVVVVVVPDPPDDQPPDPVSQCPPVVRDPDCVNDVVCPPVDDPVVVVVVVVCVVVVVVPDPVNDDDPPDPDDDDPDDDDDDDDPDPDPLPDPPDDPVRSVVVVVVVVVVD

pLDDT: mean 70.12, std 13.36, range [39.0, 93.38]

Organism: Callosobruchus maculatus (NCBI:txid64391)

Radius of gyration: 34.65 Å; chains: 1; bounding box: 92×61×67 Å

Secondary structure (DSSP, 8-state):
---SS-TTS---HHHHHHHHHHHHS-HHHHHHHHHHTT--------S--------------PPPPPHHHHHHHHHHHHTS--------HHHHHHSSSP---TTTS-TTTTTS-HHHHHHHHHHHHTTTTS-TTT---TT--S---SS--S-PPP-----TT-TTS-HHHHHHHHHHHHTT-